Protein AF-A0A7S2FDR0-F1 (afdb_monomer)

Structure (mmCIF, N/CA/C/O backbone):
data_AF-A0A7S2FDR0-F1
#
_entry.id   AF-A0A7S2FDR0-F1
#
loop_
_atom_site.group_PDB
_atom_site.id
_atom_site.type_symbol
_atom_site.label_atom_id
_atom_site.label_alt_id
_atom_site.label_comp_id
_atom_site.label_asym_id
_atom_site.label_entity_id
_atom_site.label_seq_id
_atom_site.pdbx_PDB_ins_code
_atom_site.Cartn_x
_atom_site.Cartn_y
_atom_site.Cartn_z
_atom_site.occupancy
_atom_site.B_iso_or_equiv
_atom_site.auth_seq_id
_atom_site.auth_comp_id
_atom_site.auth_asym_id
_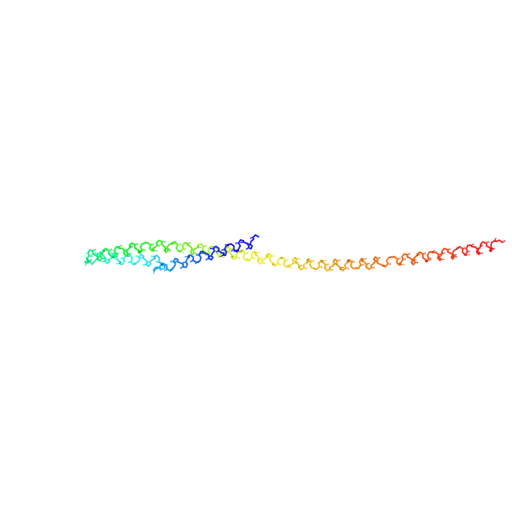atom_site.auth_atom_id
_atom_site.pdbx_PDB_model_num
ATOM 1 N N . ALA A 1 1 ? -2.128 6.473 -4.282 1.00 76.38 1 ALA A N 1
ATOM 2 C CA . ALA A 1 1 ? -3.509 6.487 -3.758 1.00 76.38 1 ALA A CA 1
ATOM 3 C C . ALA A 1 1 ? -3.779 5.284 -2.851 1.00 76.38 1 ALA A C 1
ATOM 5 O O . ALA A 1 1 ? -3.840 5.485 -1.649 1.00 76.38 1 ALA A O 1
ATOM 6 N N . ILE A 1 2 ? -3.812 4.050 -3.373 1.00 78.69 2 ILE A N 1
ATOM 7 C CA . ILE A 1 2 ? -4.199 2.843 -2.606 1.00 78.69 2 ILE A CA 1
ATOM 8 C C . ILE A 1 2 ? -3.283 2.571 -1.399 1.00 78.69 2 ILE A C 1
ATOM 10 O O . ILE A 1 2 ? -3.766 2.294 -0.310 1.00 78.69 2 ILE A O 1
ATOM 14 N N . ARG A 1 3 ? -1.960 2.744 -1.536 1.00 82.81 3 ARG A N 1
ATOM 15 C CA . ARG A 1 3 ? -1.028 2.623 -0.394 1.00 82.81 3 ARG A CA 1
ATOM 16 C C . ARG A 1 3 ? -1.285 3.649 0.712 1.00 82.81 3 ARG A C 1
ATOM 18 O O . ARG A 1 3 ? -1.242 3.292 1.878 1.00 82.81 3 ARG A O 1
ATOM 25 N N . ALA A 1 4 ? -1.583 4.894 0.340 1.00 85.31 4 ALA A N 1
ATOM 26 C CA . ALA A 1 4 ? -1.905 5.950 1.300 1.00 85.31 4 ALA A CA 1
ATOM 27 C C . ALA A 1 4 ? -3.253 5.687 1.998 1.00 85.31 4 ALA A C 1
ATOM 29 O O . ALA A 1 4 ? -3.401 5.944 3.190 1.00 85.31 4 ALA A O 1
ATOM 30 N N . GLN A 1 5 ? -4.220 5.123 1.268 1.00 79.38 5 GLN A N 1
ATOM 31 C CA . GLN A 1 5 ? -5.495 4.671 1.827 1.00 79.38 5 GLN A CA 1
ATOM 32 C C . GLN A 1 5 ? -5.298 3.490 2.785 1.00 79.38 5 GLN A C 1
ATOM 34 O O . GLN A 1 5 ? -5.835 3.527 3.885 1.00 79.38 5 GLN A O 1
ATOM 39 N N . LEU A 1 6 ? -4.465 2.502 2.434 1.00 81.75 6 LEU A N 1
ATOM 40 C CA . LEU A 1 6 ? -4.126 1.386 3.321 1.00 81.75 6 LEU A CA 1
ATOM 41 C C . LEU A 1 6 ? -3.487 1.885 4.623 1.00 81.75 6 LEU A C 1
ATOM 43 O O . LEU A 1 6 ? -3.913 1.477 5.695 1.00 81.75 6 LEU A O 1
ATOM 47 N N . THR A 1 7 ? -2.520 2.803 4.548 1.00 86.38 7 THR A N 1
ATOM 48 C CA . THR A 1 7 ? -1.900 3.375 5.753 1.00 86.38 7 THR A CA 1
ATOM 49 C C . THR A 1 7 ? -2.892 4.176 6.594 1.00 86.38 7 THR A C 1
ATOM 51 O O . THR A 1 7 ? -2.849 4.108 7.816 1.00 86.38 7 THR A O 1
ATOM 54 N N . ALA A 1 8 ? -3.819 4.906 5.965 1.00 85.75 8 ALA A N 1
ATOM 55 C CA . ALA A 1 8 ? -4.853 5.642 6.690 1.00 85.75 8 ALA A CA 1
ATOM 56 C C . ALA A 1 8 ? -5.823 4.697 7.421 1.00 85.75 8 ALA A C 1
ATOM 58 O O . ALA A 1 8 ? -6.129 4.929 8.588 1.00 85.75 8 ALA A O 1
ATOM 59 N N . VAL A 1 9 ? -6.249 3.610 6.766 1.00 84.62 9 VAL A N 1
ATOM 60 C CA . VAL A 1 9 ? -7.086 2.556 7.367 1.00 84.62 9 VAL A CA 1
ATOM 61 C C . VAL A 1 9 ? -6.348 1.855 8.511 1.00 84.62 9 VAL A C 1
ATOM 63 O O . VAL A 1 9 ? -6.935 1.582 9.555 1.00 84.62 9 VAL A O 1
ATOM 66 N N . GLU A 1 10 ? -5.048 1.598 8.361 1.00 83.88 10 GLU A N 1
ATOM 67 C CA . GLU A 1 10 ? -4.238 0.978 9.415 1.00 83.88 10 GLU A CA 1
ATOM 68 C C . GLU A 1 10 ? -4.086 1.875 10.642 1.00 83.88 10 GLU A C 1
ATOM 70 O O . GLU A 1 10 ? -4.311 1.401 11.754 1.00 83.88 10 GLU A O 1
ATOM 75 N N . ASN A 1 11 ? -3.815 3.165 10.442 1.00 86.88 11 ASN A N 1
ATOM 76 C CA . ASN A 1 11 ? -3.723 4.137 11.530 1.00 86.88 11 ASN A CA 1
ATOM 77 C C . ASN A 1 11 ? -5.074 4.330 12.240 1.00 86.88 11 ASN A C 1
ATOM 79 O O . ASN A 1 11 ? -5.128 4.374 13.467 1.00 86.88 11 ASN A O 1
ATOM 83 N N . ALA A 1 12 ? -6.179 4.406 11.487 1.00 84.75 12 ALA A N 1
ATOM 84 C CA . ALA A 1 12 ? -7.523 4.518 12.058 1.00 84.75 12 ALA A CA 1
ATOM 85 C C . ALA A 1 12 ? -7.887 3.286 12.903 1.00 84.75 12 ALA A C 1
ATOM 87 O O . ALA A 1 12 ? -8.440 3.410 13.996 1.00 84.75 12 ALA A O 1
ATOM 88 N N . ARG A 1 13 ? -7.515 2.090 12.436 1.00 83.12 13 ARG A N 1
ATOM 89 C CA . ARG A 1 13 ? -7.714 0.838 13.171 1.00 83.12 13 ARG A CA 1
ATOM 90 C C . ARG A 1 13 ? -6.843 0.750 14.417 1.00 83.12 13 ARG A C 1
ATOM 92 O O . ARG A 1 13 ? -7.289 0.212 15.427 1.00 83.12 13 ARG A O 1
ATOM 99 N N . GLU A 1 14 ? -5.607 1.230 14.360 1.00 86.50 14 GLU A N 1
ATOM 100 C CA . GLU A 1 14 ? -4.728 1.266 15.527 1.00 86.50 14 GLU A CA 1
ATOM 101 C C . GLU A 1 14 ? -5.301 2.184 16.613 1.00 86.50 14 GLU A C 1
ATOM 103 O O . GLU A 1 14 ? -5.435 1.747 17.756 1.00 86.50 14 GLU A O 1
ATOM 108 N N . ALA A 1 15 ? -5.804 3.363 16.233 1.00 86.06 15 ALA A N 1
ATOM 109 C CA . ALA A 1 15 ? -6.529 4.253 17.139 1.00 86.06 15 ALA A CA 1
ATOM 110 C C . ALA A 1 15 ? -7.786 3.584 17.732 1.00 86.06 15 ALA A C 1
ATOM 112 O O . ALA A 1 15 ? -7.962 3.561 18.950 1.00 86.06 15 ALA A O 1
ATOM 113 N N . LEU A 1 16 ? -8.624 2.947 16.903 1.00 84.19 16 LEU A N 1
ATOM 114 C CA . LEU A 1 16 ? -9.800 2.199 17.376 1.00 84.19 16 LEU A CA 1
ATOM 115 C C . LEU A 1 16 ? -9.424 1.056 18.329 1.00 84.19 16 LEU A C 1
ATOM 117 O O . LEU A 1 16 ? -10.148 0.781 19.287 1.00 84.19 16 LEU A O 1
ATOM 121 N N . ARG A 1 17 ? -8.283 0.399 18.104 1.00 84.94 17 ARG A N 1
ATOM 122 C CA . ARG A 1 17 ? -7.784 -0.686 18.953 1.00 84.94 17 ARG A CA 1
ATOM 123 C C . ARG A 1 17 ? -7.306 -0.177 20.307 1.00 84.94 17 ARG A C 1
ATOM 125 O O . ARG A 1 17 ? -7.560 -0.829 21.322 1.00 84.94 17 ARG A O 1
ATOM 132 N N . GLU A 1 18 ? -6.620 0.959 20.337 1.00 86.94 18 GLU A N 1
ATOM 133 C CA . GLU A 1 18 ? -6.223 1.622 21.580 1.00 86.94 18 GLU A CA 1
ATOM 134 C C . GLU A 1 18 ? -7.443 2.083 22.376 1.00 86.94 18 GLU A C 1
ATOM 136 O O . GLU A 1 18 ? -7.539 1.806 23.576 1.00 86.94 18 GLU A O 1
ATOM 141 N N . GLU A 1 19 ? -8.428 2.679 21.701 1.00 83.50 19 GLU A N 1
ATOM 142 C CA . GLU A 1 19 ? -9.697 3.044 22.319 1.00 83.50 19 GLU A CA 1
ATOM 143 C C . GLU A 1 19 ? -10.392 1.805 22.893 1.00 83.50 19 GLU A C 1
ATOM 145 O O . GLU A 1 19 ? -10.696 1.771 24.085 1.00 83.50 19 GLU A O 1
ATOM 150 N N . ALA A 1 20 ? -10.559 0.739 22.107 1.00 83.06 20 ALA A N 1
ATOM 151 C CA . ALA A 1 20 ? -11.150 -0.522 22.552 1.00 83.06 20 ALA A CA 1
ATOM 152 C C . ALA A 1 20 ? -10.400 -1.119 23.760 1.00 83.06 20 ALA A C 1
ATOM 154 O O . ALA A 1 20 ? -11.019 -1.604 24.709 1.00 83.06 20 ALA A O 1
ATOM 155 N N . LYS A 1 21 ? -9.066 -1.040 23.785 1.00 84.44 21 LYS A N 1
ATOM 156 C CA . LYS A 1 21 ? -8.255 -1.477 24.931 1.00 84.44 21 LYS A CA 1
ATOM 157 C C . LYS A 1 21 ? -8.544 -0.640 26.181 1.00 84.44 21 LYS A C 1
ATOM 159 O O . LYS A 1 21 ? -8.657 -1.209 27.266 1.00 84.44 21 LYS A O 1
ATOM 164 N N . SER A 1 22 ? -8.713 0.673 26.033 1.00 83.06 22 SER A N 1
ATOM 165 C CA . SER A 1 22 ? -9.080 1.570 27.135 1.00 83.06 22 SER A CA 1
ATOM 166 C C . SER A 1 22 ? -10.497 1.303 27.665 1.00 83.06 22 SER A C 1
ATOM 168 O O . SER A 1 22 ? -10.710 1.317 28.876 1.00 83.06 22 SER A O 1
ATOM 170 N N . PHE A 1 23 ? -11.453 0.974 26.786 1.00 77.06 23 PHE A N 1
ATOM 171 C CA . PHE A 1 23 ? -12.800 0.547 27.177 1.00 77.06 23 PHE A CA 1
ATOM 172 C C . PHE A 1 23 ? -12.753 -0.775 27.936 1.00 77.06 23 PHE A C 1
ATOM 174 O O . PHE A 1 23 ? -13.314 -0.878 29.022 1.00 77.06 23 PHE A O 1
ATOM 181 N N . LYS A 1 24 ? -11.995 -1.756 27.435 1.00 79.06 24 LYS A N 1
ATOM 182 C CA . LYS A 1 24 ? -11.822 -3.050 28.104 1.00 79.06 24 LYS A CA 1
ATOM 183 C C . LYS A 1 24 ? -11.261 -2.911 29.523 1.00 79.06 24 LYS A C 1
ATOM 185 O O . LYS A 1 24 ? -11.649 -3.675 30.394 1.00 79.06 24 LYS A O 1
ATOM 190 N N . GLN A 1 25 ? -10.372 -1.947 29.771 1.00 81.69 25 GLN A N 1
ATOM 191 C CA . GLN A 1 25 ? -9.832 -1.687 31.114 1.00 81.69 25 GLN A CA 1
ATOM 192 C C . GLN A 1 25 ? -10.867 -1.100 32.084 1.00 81.69 25 GLN A C 1
ATOM 194 O O . GLN A 1 25 ? -10.740 -1.290 33.289 1.00 81.69 25 GLN A O 1
ATOM 199 N N . LYS A 1 26 ? -11.875 -0.385 31.571 1.00 76.12 26 LYS A N 1
ATOM 200 C CA . LYS A 1 26 ? -12.954 0.222 32.366 1.00 76.12 26 LYS A CA 1
ATOM 201 C C . LYS A 1 26 ? -14.131 -0.728 32.603 1.00 76.12 26 LYS A C 1
ATOM 203 O O . LYS A 1 26 ? -14.973 -0.449 33.450 1.00 76.12 26 LYS A O 1
ATOM 208 N N . LEU A 1 27 ? -14.204 -1.828 31.857 1.00 75.19 27 LEU A N 1
ATOM 209 C CA . LEU A 1 27 ? -15.289 -2.799 31.927 1.00 75.19 27 LEU A CA 1
ATOM 210 C C . LEU A 1 27 ? -15.003 -3.877 32.977 1.00 75.19 27 LEU A C 1
ATOM 212 O O . LEU A 1 27 ? -14.036 -4.626 32.868 1.00 75.19 27 LEU A O 1
ATOM 216 N N . SER A 1 28 ? -15.881 -3.990 33.974 1.00 72.50 28 SER A N 1
ATOM 217 C CA . SER A 1 28 ? -15.839 -5.064 34.980 1.00 72.50 28 SER A CA 1
ATOM 218 C C . SER A 1 28 ? -16.308 -6.409 34.416 1.00 72.50 28 SER A C 1
ATOM 220 O O . SER A 1 28 ? -15.864 -7.463 34.863 1.00 72.50 28 SER A O 1
ATOM 222 N N . PHE A 1 29 ? -17.179 -6.369 33.405 1.00 73.88 29 PHE A N 1
ATOM 223 C CA . PHE A 1 29 ? -17.741 -7.534 32.730 1.00 73.88 29 PHE A CA 1
ATOM 224 C C . PHE A 1 29 ? -17.552 -7.404 31.223 1.00 73.88 29 PHE A C 1
ATOM 226 O O . PHE A 1 29 ? -17.652 -6.316 30.662 1.00 73.88 29 PHE A O 1
ATOM 233 N N . VAL A 1 30 ? -17.289 -8.527 30.560 1.00 69.00 30 VAL A N 1
ATOM 234 C CA . VAL A 1 30 ? -17.015 -8.562 29.113 1.00 69.00 30 VAL A CA 1
ATOM 235 C C . VAL A 1 30 ? -18.289 -8.843 28.310 1.00 69.00 30 VAL A C 1
ATOM 237 O O . VAL A 1 30 ? -18.344 -8.570 27.115 1.00 69.00 30 VAL A O 1
ATOM 240 N N . ASN A 1 31 ? -19.328 -9.384 28.952 1.00 77.94 31 ASN A N 1
ATOM 241 C CA . ASN A 1 31 ? -20.539 -9.833 28.280 1.00 77.94 31 ASN A CA 1
ATOM 242 C C . ASN A 1 31 ? -21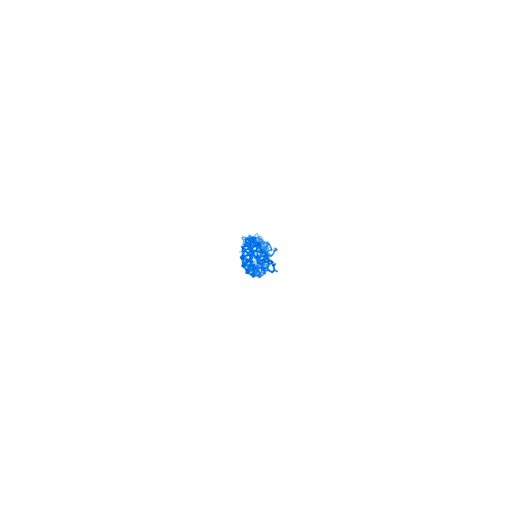.796 -9.241 28.925 1.00 77.94 31 ASN A C 1
ATOM 244 O O . ASN A 1 31 ? -21.978 -9.318 30.139 1.00 77.94 31 ASN A O 1
ATOM 248 N N . VAL A 1 32 ? -22.703 -8.730 28.089 1.00 82.56 32 VAL A N 1
ATOM 249 C CA . VAL A 1 32 ? -24.000 -8.176 28.509 1.00 82.56 32 VAL A CA 1
ATOM 250 C C . VAL A 1 32 ? -24.811 -9.204 29.303 1.00 82.56 32 VAL A C 1
ATOM 252 O O . VAL A 1 32 ? -25.377 -8.871 30.337 1.00 82.56 32 VAL A O 1
ATOM 255 N N . LYS A 1 33 ? -24.774 -10.482 28.898 1.00 84.06 33 LYS A N 1
ATOM 256 C CA . LYS A 1 33 ? -25.499 -11.561 29.593 1.00 84.06 33 LYS A CA 1
ATOM 257 C C . LYS A 1 33 ? -25.049 -11.763 31.043 1.00 84.06 33 LYS A C 1
ATOM 259 O O . LYS A 1 33 ? -25.853 -12.157 31.879 1.00 84.06 33 LYS A O 1
ATOM 264 N N . GLN A 1 34 ? -23.768 -11.526 31.332 1.00 83.81 34 GLN A N 1
ATOM 265 C CA . GLN A 1 34 ? -23.237 -11.646 32.693 1.00 83.81 34 GLN A CA 1
ATOM 266 C C . GLN A 1 34 ? -23.734 -10.494 33.566 1.00 83.81 34 GLN A C 1
ATOM 268 O O . GLN A 1 34 ? -24.147 -10.730 34.694 1.00 83.81 34 GLN A O 1
ATOM 273 N N . ILE A 1 35 ? -23.780 -9.279 33.013 1.00 85.00 35 ILE A N 1
ATOM 274 C CA . ILE A 1 35 ? -24.315 -8.101 33.703 1.00 85.00 35 ILE A CA 1
ATOM 275 C C . ILE A 1 35 ? -25.801 -8.293 34.025 1.00 85.00 35 ILE A C 1
ATOM 277 O O . ILE A 1 35 ? -26.215 -8.055 35.155 1.00 85.00 35 ILE A O 1
ATOM 281 N N . ASP A 1 36 ? -26.592 -8.774 33.062 1.00 85.12 36 ASP A N 1
ATOM 282 C CA . ASP A 1 36 ? -28.030 -8.992 33.259 1.00 85.12 36 ASP A CA 1
ATOM 283 C C . ASP A 1 36 ? -28.306 -10.068 34.329 1.00 85.12 36 ASP A C 1
ATOM 285 O O . ASP A 1 36 ? -29.216 -9.915 35.144 1.00 85.12 36 ASP A O 1
ATOM 289 N N . SER A 1 37 ? -27.490 -11.130 34.381 1.00 88.06 37 SER A N 1
ATOM 290 C CA . SER A 1 37 ? -27.577 -12.161 35.425 1.00 88.06 37 SER A CA 1
ATOM 291 C C . SER A 1 37 ? -27.229 -11.618 36.814 1.00 88.06 37 SER A C 1
ATOM 293 O O . SER A 1 37 ? -27.879 -11.981 37.794 1.00 88.06 37 SER A O 1
ATOM 295 N N . GLU A 1 38 ? -26.213 -10.759 36.908 1.00 85.94 38 GLU A N 1
ATOM 296 C CA . GLU A 1 38 ? -25.794 -10.145 38.170 1.00 85.94 38 GLU A CA 1
ATOM 297 C C . GLU A 1 38 ? -26.864 -9.168 38.681 1.00 85.94 38 GLU A C 1
ATOM 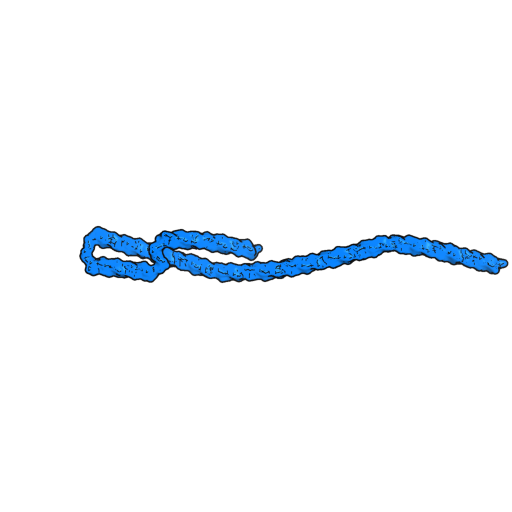299 O O . GLU A 1 38 ? -27.227 -9.196 39.855 1.00 85.94 38 GLU A O 1
ATOM 304 N N . ILE A 1 39 ? -27.445 -8.360 37.783 1.00 88.69 39 ILE A N 1
ATOM 305 C CA . ILE A 1 39 ? -28.565 -7.466 38.104 1.00 88.69 39 ILE A CA 1
ATOM 306 C C . ILE A 1 39 ? -29.754 -8.274 38.629 1.00 88.69 39 ILE A C 1
ATOM 308 O O . ILE A 1 39 ? -30.281 -7.937 39.685 1.00 88.69 39 ILE A O 1
ATOM 312 N N . ALA A 1 40 ? -30.141 -9.360 37.951 1.00 90.44 40 ALA A N 1
ATOM 313 C CA . ALA A 1 40 ? -31.251 -10.209 38.385 1.00 90.44 40 ALA A CA 1
ATOM 314 C C . ALA A 1 40 ? -30.996 -10.854 39.760 1.00 90.44 40 ALA A C 1
ATOM 316 O O . ALA A 1 40 ? -31.909 -10.957 40.579 1.00 90.44 40 ALA A O 1
ATOM 317 N N . SER A 1 41 ? -29.749 -11.248 40.038 1.00 89.50 41 SER A N 1
ATOM 318 C CA . SER A 1 41 ? -29.336 -11.773 41.344 1.00 89.50 41 SER A CA 1
ATOM 319 C C . SER A 1 41 ? -29.491 -10.723 42.451 1.00 89.50 41 SER A C 1
ATOM 321 O O . SER A 1 41 ? -30.094 -10.999 43.490 1.00 89.50 41 SER A O 1
ATOM 323 N N . ILE A 1 42 ? -29.022 -9.492 42.212 1.00 88.62 42 ILE A N 1
ATOM 324 C CA . ILE A 1 42 ? -29.131 -8.390 43.179 1.00 88.62 42 ILE A CA 1
ATOM 325 C C . ILE A 1 42 ? -30.597 -7.973 43.373 1.00 88.62 42 ILE A C 1
ATOM 327 O O . ILE A 1 42 ? -31.026 -7.776 44.509 1.00 88.62 42 ILE A O 1
ATOM 331 N N . GLU A 1 43 ? -31.389 -7.886 42.301 1.00 88.75 43 GLU A N 1
ATOM 332 C CA . GLU A 1 43 ? -32.827 -7.581 42.365 1.00 88.75 43 GLU A CA 1
ATOM 333 C C . GLU A 1 43 ? -33.589 -8.652 43.168 1.00 88.75 43 GLU A C 1
ATOM 335 O O . GLU A 1 43 ? -34.390 -8.318 44.042 1.00 88.75 43 GLU A O 1
ATOM 340 N N . SER A 1 44 ? -33.280 -9.936 42.953 1.00 88.94 44 SER A N 1
ATOM 341 C CA . SER A 1 44 ? -33.831 -11.046 43.740 1.00 88.94 44 SER A CA 1
ATOM 342 C C . SER A 1 44 ? -33.401 -10.985 45.208 1.00 88.94 44 SER A C 1
ATOM 344 O O . SER A 1 44 ? -34.186 -11.314 46.097 1.00 88.94 44 SER A O 1
ATOM 346 N N . HIS A 1 45 ? -32.159 -10.583 45.484 1.00 87.12 45 HIS A N 1
ATOM 347 C CA . HIS A 1 45 ? -31.664 -10.447 46.850 1.00 87.12 45 HIS A CA 1
ATOM 348 C C . HIS A 1 45 ? -32.395 -9.324 47.593 1.00 87.12 45 HIS A C 1
ATOM 350 O O . HIS A 1 45 ? -32.856 -9.547 48.711 1.00 87.12 45 HIS A O 1
ATOM 356 N N . ILE A 1 46 ? -32.596 -8.167 46.955 1.00 87.19 46 ILE A N 1
ATOM 357 C CA . ILE A 1 46 ? -33.386 -7.057 47.513 1.00 87.19 46 ILE A CA 1
ATOM 358 C C . ILE A 1 46 ? -34.835 -7.494 47.777 1.00 87.19 46 ILE A C 1
ATOM 360 O O . ILE A 1 46 ? -35.380 -7.202 48.835 1.00 87.19 46 ILE A O 1
ATOM 364 N N . ALA A 1 47 ? -35.457 -8.229 46.849 1.00 85.19 47 ALA A N 1
ATOM 365 C CA . ALA A 1 47 ? -36.863 -8.625 46.963 1.00 85.19 47 ALA A CA 1
ATOM 366 C C . ALA A 1 47 ? -37.150 -9.643 48.085 1.00 85.19 47 ALA A C 1
ATOM 368 O O . ALA A 1 47 ? -38.280 -9.715 48.573 1.00 85.19 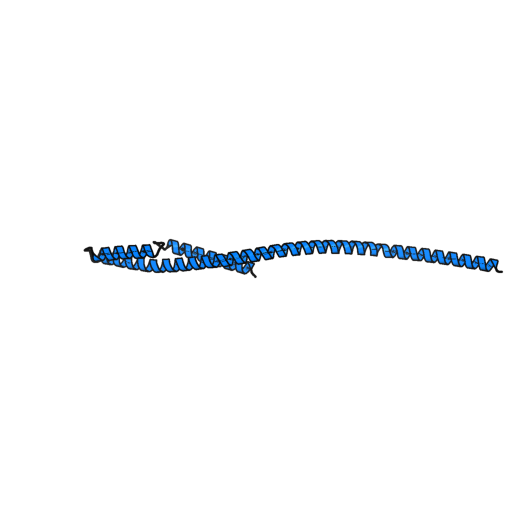47 ALA A O 1
ATOM 369 N N . HIS A 1 48 ? -36.159 -10.449 48.479 1.00 85.50 48 HIS A N 1
ATOM 370 C CA . HIS A 1 48 ? -36.351 -11.579 49.397 1.00 85.50 48 HIS A CA 1
ATOM 371 C C . HIS A 1 48 ? -35.598 -11.463 50.727 1.00 85.50 48 HIS A C 1
ATOM 373 O O . HIS A 1 48 ? -35.748 -12.343 51.575 1.00 85.50 48 HIS A O 1
ATOM 379 N N . SER A 1 49 ? -34.811 -10.406 50.940 1.00 80.69 49 SER A N 1
ATOM 380 C CA . SER A 1 49 ? -34.076 -10.199 52.191 1.00 80.69 49 SER A CA 1
ATOM 381 C C . SER A 1 49 ? -34.504 -8.919 52.905 1.00 80.69 49 SER A C 1
ATOM 383 O O . SER A 1 49 ? -34.747 -7.881 52.299 1.00 80.69 49 SER A O 1
ATOM 385 N N . THR A 1 50 ? -34.606 -8.989 54.232 1.00 78.12 50 THR A N 1
ATOM 386 C CA . THR A 1 50 ? -34.793 -7.809 55.081 1.00 78.12 50 THR A CA 1
ATOM 387 C C . THR A 1 50 ? -33.452 -7.109 55.259 1.00 78.12 50 THR A C 1
ATOM 389 O O . THR A 1 50 ? -32.644 -7.520 56.092 1.00 78.12 50 THR A O 1
ATOM 392 N N . LEU A 1 51 ? -33.220 -6.071 54.460 1.00 80.31 51 LEU A N 1
ATOM 393 C CA . LEU A 1 51 ? -32.016 -5.242 54.486 1.00 80.31 51 LEU A CA 1
ATOM 394 C C . LEU A 1 51 ? -32.270 -3.941 55.246 1.00 80.31 51 LEU A C 1
ATOM 396 O O . LEU A 1 51 ? -33.396 -3.444 55.312 1.00 80.31 51 LEU A O 1
ATOM 400 N N . SER A 1 52 ? -31.214 -3.345 55.796 1.00 84.94 52 SER A N 1
ATOM 401 C CA . SER A 1 52 ? -31.314 -1.961 56.252 1.00 84.94 52 SER A CA 1
ATOM 402 C C . SER A 1 52 ? -31.444 -1.015 55.050 1.00 84.94 52 SER A C 1
ATOM 404 O O . SER A 1 52 ? -30.866 -1.245 53.987 1.00 84.94 52 SER A O 1
ATOM 406 N N . LEU A 1 53 ? -32.121 0.122 55.239 1.00 81.44 53 LEU A N 1
ATOM 407 C CA . LEU A 1 53 ? -32.243 1.198 54.236 1.00 81.44 53 LEU A CA 1
ATOM 408 C C . LEU A 1 53 ? -30.894 1.644 53.635 1.00 81.44 53 LEU A C 1
ATOM 410 O O . LEU A 1 53 ? -30.840 2.170 52.523 1.00 81.44 53 LEU A O 1
ATOM 414 N N . VAL A 1 54 ? -29.797 1.481 54.381 1.00 87.50 54 VAL A N 1
ATOM 415 C CA . VAL A 1 54 ? -28.443 1.822 53.928 1.00 87.50 54 VAL A CA 1
ATOM 416 C C . VAL A 1 54 ? -27.904 0.769 52.958 1.00 87.50 54 VAL A C 1
ATOM 418 O O . VAL A 1 54 ? -27.295 1.126 51.951 1.00 87.50 54 VAL A O 1
ATOM 421 N N . GLU A 1 55 ? -28.122 -0.512 53.241 1.00 85.62 55 GLU A N 1
ATOM 422 C CA . GLU A 1 55 ? -27.693 -1.626 52.387 1.00 85.62 55 GLU A CA 1
ATOM 423 C C . GLU A 1 55 ? -28.513 -1.684 51.102 1.00 85.62 55 GLU A C 1
ATOM 425 O O . GLU A 1 55 ? -27.946 -1.805 50.019 1.00 85.62 55 GLU A O 1
ATOM 430 N N . GLU A 1 56 ? -29.823 -1.476 51.203 1.00 84.19 56 GLU A N 1
ATOM 431 C CA . GLU A 1 56 ? -30.721 -1.431 50.051 1.00 84.19 56 GLU A CA 1
ATOM 432 C C . GLU A 1 56 ? -30.313 -0.312 49.073 1.00 84.19 56 GLU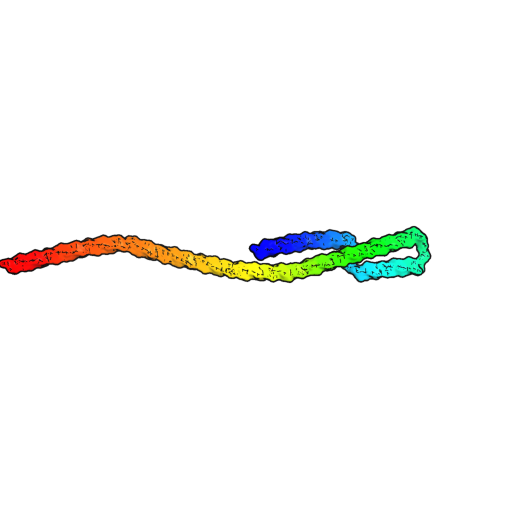 A C 1
ATOM 434 O O . GLU A 1 56 ? -30.181 -0.536 47.869 1.00 84.19 56 GLU A O 1
ATOM 439 N N . LYS A 1 57 ? -29.966 0.879 49.587 1.00 88.06 57 LYS A N 1
ATOM 440 C CA . LYS A 1 57 ? -29.413 1.971 48.764 1.00 88.06 57 LYS A CA 1
ATOM 441 C C . LYS A 1 57 ? -28.084 1.614 48.096 1.00 88.06 57 LYS A C 1
ATOM 443 O O . LYS A 1 57 ? -27.858 2.031 46.961 1.00 88.06 57 LYS A O 1
ATOM 448 N N . LYS A 1 58 ? -27.198 0.874 48.773 1.00 90.06 58 LYS A N 1
ATOM 449 C CA . LYS A 1 58 ? -25.921 0.432 48.186 1.00 90.06 58 LYS A CA 1
ATOM 450 C C . LYS A 1 58 ? -26.149 -0.539 47.028 1.00 90.06 58 LYS A C 1
ATOM 452 O O . LYS A 1 58 ? -25.557 -0.343 45.970 1.00 90.06 58 LYS A O 1
ATOM 457 N N . LEU A 1 59 ? -27.037 -1.518 47.197 1.00 87.88 59 LEU A N 1
ATOM 458 C CA . LEU A 1 59 ? -27.371 -2.484 46.147 1.00 87.88 59 LEU A CA 1
ATOM 459 C C . LEU A 1 59 ? -28.061 -1.816 44.949 1.00 87.88 59 LEU A C 1
ATOM 461 O O . LEU A 1 59 ? -27.729 -2.100 43.801 1.00 87.88 59 LEU A O 1
ATOM 465 N N . VAL A 1 60 ? -28.954 -0.851 45.191 1.00 88.06 60 VAL A N 1
ATOM 466 C CA . VAL A 1 60 ? -29.570 -0.053 44.116 1.00 88.06 60 VAL A CA 1
ATOM 467 C C . VAL A 1 60 ? -28.526 0.773 43.354 1.00 88.06 60 VAL A C 1
ATOM 469 O O . VAL A 1 60 ? -28.614 0.899 42.131 1.00 88.06 60 VAL A O 1
ATOM 472 N N . ASN A 1 61 ? -27.522 1.325 44.041 1.00 89.62 61 ASN A N 1
ATOM 473 C CA . ASN A 1 61 ? -26.415 2.017 43.377 1.00 89.62 61 ASN A CA 1
ATOM 474 C C . ASN A 1 61 ? -25.557 1.052 42.545 1.00 89.62 61 ASN A C 1
ATOM 476 O O . ASN A 1 61 ? -25.240 1.381 41.405 1.00 89.62 61 ASN A O 1
ATOM 480 N N . GLN A 1 62 ? -25.278 -0.156 43.046 1.00 87.75 62 GLN A N 1
ATOM 481 C CA . GLN A 1 62 ? -24.609 -1.204 42.266 1.00 87.75 62 GLN A CA 1
ATOM 482 C C . GLN A 1 62 ? -25.399 -1.586 41.008 1.00 87.75 62 GLN A C 1
ATOM 484 O O . GLN A 1 62 ? -24.811 -1.680 39.936 1.00 87.75 62 GLN A O 1
ATOM 489 N N . ILE A 1 63 ? -26.728 -1.732 41.085 1.00 88.19 63 ILE A N 1
ATOM 490 C CA . ILE A 1 63 ? -27.562 -1.991 39.897 1.00 88.19 63 ILE A CA 1
ATOM 491 C C . ILE A 1 63 ? -27.428 -0.854 38.874 1.00 88.19 63 ILE A C 1
ATOM 493 O O . ILE A 1 63 ? -27.343 -1.113 37.673 1.00 88.19 63 ILE A O 1
ATOM 497 N N . LYS A 1 64 ? -27.386 0.410 39.317 1.00 88.38 64 LYS A N 1
ATOM 498 C CA . LYS A 1 64 ? -27.180 1.554 38.410 1.00 88.38 64 LYS A CA 1
ATOM 499 C C . LYS A 1 64 ? -25.804 1.517 37.745 1.00 88.38 64 LYS A C 1
ATOM 501 O O . LYS A 1 64 ? -25.716 1.737 36.541 1.00 88.38 64 LYS A O 1
ATOM 506 N N . GLU A 1 65 ? -24.751 1.215 38.498 1.00 87.75 65 GLU A N 1
ATOM 507 C CA . GLU A 1 65 ? -23.393 1.065 37.963 1.00 87.75 65 GLU A CA 1
ATOM 508 C C . GLU A 1 65 ? -23.309 -0.086 36.948 1.00 87.75 65 GLU A C 1
ATOM 510 O O . GLU A 1 65 ? -22.763 0.092 35.859 1.00 87.75 65 GLU A O 1
ATOM 515 N N . LEU A 1 66 ? -23.929 -1.231 37.252 1.00 86.44 66 LEU A N 1
ATOM 516 C CA . LEU A 1 66 ? -24.028 -2.381 36.351 1.00 86.44 66 LEU A CA 1
ATOM 517 C C . LEU A 1 66 ? -24.796 -2.036 35.069 1.00 86.44 66 LEU A C 1
ATOM 519 O O . LEU A 1 66 ? -24.320 -2.341 33.975 1.00 86.44 66 LEU A O 1
ATOM 523 N N . ARG A 1 67 ? -25.929 -1.330 35.160 1.00 86.75 67 ARG A N 1
ATOM 524 C CA . ARG A 1 67 ? -26.665 -0.854 33.975 1.00 86.75 67 ARG A CA 1
ATOM 525 C C . ARG A 1 67 ? -25.838 0.112 33.124 1.00 86.75 67 ARG A C 1
ATOM 527 O O . ARG A 1 67 ? -25.829 -0.037 31.910 1.00 86.75 67 ARG A O 1
ATOM 534 N N . ASN A 1 68 ? -25.080 1.022 33.732 1.00 86.50 68 ASN A N 1
ATOM 535 C CA . ASN A 1 68 ? -24.163 1.886 32.982 1.00 86.50 68 ASN A CA 1
ATOM 536 C C . ASN A 1 68 ? -23.058 1.062 32.296 1.00 86.50 68 ASN A C 1
ATOM 538 O O . ASN A 1 68 ? -22.749 1.283 31.128 1.00 86.50 68 ASN A O 1
ATOM 542 N N . SER A 1 69 ? -22.495 0.064 32.990 1.00 85.12 69 SER A N 1
ATOM 543 C CA . SER A 1 69 ? -21.491 -0.848 32.420 1.00 85.12 69 SER A CA 1
ATOM 544 C C . SER A 1 69 ? -22.011 -1.626 31.208 1.00 85.12 69 SER A C 1
ATOM 546 O O . SER A 1 69 ? -21.258 -1.858 30.266 1.00 85.12 69 SER A O 1
ATOM 548 N N . ARG A 1 70 ? -23.306 -1.967 31.178 1.00 86.12 70 ARG A N 1
ATOM 549 C CA . ARG A 1 70 ? -23.944 -2.670 30.057 1.00 86.12 70 ARG A CA 1
ATOM 550 C C . ARG A 1 70 ? -23.879 -1.860 28.769 1.00 86.12 70 ARG A C 1
ATOM 552 O O . ARG A 1 70 ? -23.558 -2.418 27.719 1.00 86.12 70 ARG A O 1
ATOM 559 N N . ASP A 1 71 ? -24.166 -0.568 28.852 1.00 85.00 71 ASP A N 1
ATOM 560 C CA . ASP A 1 71 ? -24.129 0.314 27.687 1.00 85.00 71 ASP A CA 1
ATOM 561 C C . ASP A 1 71 ? -22.688 0.456 27.168 1.00 85.00 71 ASP A C 1
ATOM 563 O O . ASP A 1 71 ? -22.454 0.331 25.966 1.00 85.00 71 ASP A O 1
ATOM 567 N N . TYR A 1 72 ? -21.700 0.534 28.069 1.00 83.19 72 TYR A N 1
ATOM 568 C CA . TYR A 1 72 ? -20.281 0.501 27.694 1.00 83.19 72 TYR A CA 1
ATOM 569 C C . TYR A 1 72 ? -19.855 -0.816 27.019 1.00 83.19 72 TYR A C 1
ATOM 571 O O . TYR A 1 72 ? -19.073 -0.787 26.067 1.00 83.19 72 TYR A O 1
ATOM 579 N N . VAL A 1 73 ? -20.354 -1.976 27.469 1.00 86.50 73 VAL A N 1
ATOM 580 C CA . VAL A 1 73 ? -20.073 -3.271 26.810 1.00 86.50 73 VAL A CA 1
ATOM 581 C C . VAL A 1 73 ? -20.676 -3.304 25.408 1.00 86.50 73 VAL A C 1
ATOM 583 O O . VAL A 1 73 ? -20.063 -3.836 24.482 1.00 86.50 73 VAL A O 1
ATOM 586 N N . LYS A 1 74 ? -21.869 -2.732 25.228 1.00 86.00 74 LYS A N 1
ATOM 587 C CA . LYS A 1 74 ? -22.519 -2.663 23.919 1.00 86.00 74 LYS A CA 1
ATOM 588 C C . LYS A 1 74 ? -21.711 -1.807 22.941 1.00 86.00 74 LYS A C 1
ATOM 590 O O . LYS A 1 74 ? -21.391 -2.288 21.858 1.00 86.00 74 LYS A O 1
ATOM 595 N N . GLU A 1 75 ? -21.305 -0.604 23.349 1.00 84.94 75 GLU A N 1
ATOM 596 C CA . GLU A 1 75 ? -20.438 0.262 22.536 1.00 84.94 75 GLU A CA 1
ATOM 597 C C . GLU A 1 75 ? -19.089 -0.401 22.213 1.00 84.94 75 GLU A C 1
ATOM 599 O O . GLU A 1 75 ? -18.569 -0.261 21.105 1.00 84.94 75 GLU A O 1
ATOM 604 N N . TYR A 1 76 ? -18.517 -1.150 23.161 1.00 85.12 76 TYR A N 1
ATOM 605 C CA . TYR A 1 76 ? -17.284 -1.905 22.942 1.00 85.12 76 TYR A CA 1
ATOM 606 C C . TYR A 1 76 ? -17.445 -2.984 21.861 1.00 85.12 76 TYR A C 1
ATOM 608 O O . TYR A 1 76 ? -16.592 -3.090 20.978 1.00 85.12 76 TYR A O 1
ATOM 616 N N . ASN A 1 77 ? -18.541 -3.746 21.891 1.00 85.12 77 ASN A N 1
ATOM 617 C CA . ASN A 1 77 ? -18.821 -4.764 20.877 1.00 85.12 77 ASN A CA 1
ATOM 618 C C . ASN A 1 77 ? -19.067 -4.141 19.496 1.00 85.12 77 ASN A C 1
ATOM 620 O O . ASN A 1 77 ? -18.482 -4.596 18.521 1.00 85.12 77 ASN A O 1
ATOM 624 N N . GLU A 1 78 ? -19.820 -3.041 19.415 1.00 86.38 78 GLU A N 1
ATOM 625 C CA . GLU A 1 78 ? -20.032 -2.321 18.148 1.00 86.38 78 GLU A CA 1
ATOM 626 C C . GLU A 1 78 ? -18.711 -1.814 17.537 1.00 86.38 78 GLU A C 1
ATOM 628 O O . GLU A 1 78 ? -18.533 -1.821 16.318 1.00 86.38 78 GLU A O 1
ATOM 633 N N . ARG A 1 79 ? -17.750 -1.388 18.369 1.00 83.25 79 ARG A N 1
ATOM 634 C CA . ARG A 1 79 ? -16.404 -0.995 17.910 1.00 83.25 79 ARG A CA 1
ATOM 635 C C . ARG A 1 79 ? -15.575 -2.187 17.430 1.00 83.25 79 ARG A C 1
ATOM 637 O O . ARG A 1 79 ? -14.825 -2.044 16.466 1.00 83.25 79 ARG A O 1
ATOM 644 N N . LEU A 1 80 ? -15.696 -3.344 18.084 1.00 83.94 80 LEU A N 1
ATOM 645 C CA . LEU A 1 80 ? -15.041 -4.578 17.641 1.00 83.94 80 LEU A CA 1
ATOM 646 C C . LEU A 1 80 ? -15.593 -5.064 16.299 1.00 83.94 80 LEU A C 1
ATOM 648 O O . LEU A 1 80 ? -14.811 -5.457 15.436 1.00 83.94 80 LEU A O 1
ATOM 652 N N . ASP A 1 81 ? -16.907 -4.993 16.103 1.00 86.00 81 ASP A N 1
ATOM 653 C CA . ASP A 1 81 ? -17.546 -5.397 14.849 1.00 86.00 81 ASP A CA 1
ATOM 654 C C . ASP A 1 81 ? -17.078 -4.519 13.682 1.00 86.00 81 ASP A C 1
ATOM 656 O O . ASP A 1 81 ? -16.648 -5.044 12.655 1.00 86.00 81 ASP A O 1
ATOM 660 N N . LYS A 1 82 ? -17.009 -3.194 13.881 1.00 83.31 82 LYS A N 1
ATOM 661 C CA . LYS A 1 82 ? -16.420 -2.270 12.894 1.00 83.31 82 LYS A CA 1
ATOM 662 C C . LYS A 1 82 ? -14.960 -2.604 12.569 1.00 83.31 82 LYS A C 1
ATOM 664 O O . LYS A 1 82 ? -14.576 -2.615 11.405 1.00 83.31 82 LYS A O 1
ATOM 669 N N . MET A 1 83 ? -14.146 -2.937 13.579 1.00 82.06 83 MET A N 1
ATOM 670 C CA . MET A 1 83 ? -12.758 -3.372 13.355 1.00 82.06 83 MET A CA 1
ATOM 671 C C . MET A 1 83 ? -12.661 -4.651 12.509 1.00 82.06 83 MET A C 1
ATOM 673 O O . MET A 1 83 ? -11.695 -4.801 11.758 1.00 82.06 83 MET A O 1
ATOM 677 N N . ASN A 1 84 ? -13.613 -5.577 12.651 1.00 83.31 84 ASN A N 1
ATOM 678 C CA . ASN A 1 84 ? -13.642 -6.818 11.876 1.00 83.31 84 ASN A CA 1
ATOM 679 C C . ASN A 1 84 ? -14.047 -6.568 10.415 1.00 83.31 84 ASN A C 1
ATOM 681 O O . ASN A 1 84 ? -13.461 -7.169 9.514 1.00 83.31 84 ASN A O 1
ATOM 685 N N . GLU A 1 85 ? -15.000 -5.668 10.163 1.00 80.12 85 GLU A N 1
ATOM 686 C CA . GLU A 1 85 ? -15.377 -5.255 8.802 1.00 80.12 85 GLU A CA 1
ATOM 687 C C . GLU A 1 85 ? -14.193 -4.607 8.058 1.00 80.12 85 GLU A C 1
ATOM 689 O O . GLU A 1 85 ? -13.903 -4.957 6.909 1.00 80.12 85 GLU A O 1
ATOM 694 N N . ASP A 1 86 ? -13.427 -3.754 8.745 1.00 80.75 86 ASP A N 1
ATOM 695 C CA . ASP A 1 86 ? -12.223 -3.114 8.197 1.00 80.75 86 ASP A CA 1
ATOM 696 C C . ASP A 1 86 ? -11.110 -4.121 7.827 1.00 80.75 86 ASP A C 1
ATOM 698 O O . ASP A 1 86 ? -10.285 -3.862 6.942 1.00 80.75 86 ASP A O 1
ATOM 702 N N . GLU A 1 87 ? -11.069 -5.295 8.469 1.00 82.88 87 GLU A N 1
ATOM 703 C CA . GLU A 1 87 ? -10.080 -6.346 8.189 1.00 82.88 87 GLU A CA 1
ATOM 704 C C . GLU A 1 87 ? -10.285 -6.965 6.792 1.00 82.88 87 GLU A C 1
ATOM 706 O O . GLU A 1 87 ? -9.305 -7.269 6.097 1.00 82.88 87 GLU A O 1
ATOM 711 N N . GLY A 1 88 ? -11.540 -7.079 6.341 1.00 82.31 88 GLY A N 1
ATOM 712 C CA . GLY A 1 88 ? -11.887 -7.537 4.993 1.00 82.31 88 GLY A CA 1
ATOM 713 C C . GLY A 1 88 ? -11.365 -6.587 3.915 1.00 82.31 88 GLY A C 1
ATOM 714 O O . GLY A 1 88 ? -10.586 -6.994 3.048 1.00 82.31 88 GLY A O 1
ATOM 715 N N . LEU A 1 89 ? -11.694 -5.298 4.039 1.00 80.69 89 LEU A N 1
ATOM 716 C CA . LEU A 1 89 ? -11.245 -4.248 3.116 1.00 80.69 89 LEU A CA 1
ATOM 717 C C . LEU A 1 89 ? -9.714 -4.139 3.074 1.00 80.69 89 LEU A C 1
ATOM 719 O O . LEU A 1 89 ? -9.105 -3.988 2.014 1.00 80.69 89 LEU A O 1
ATOM 723 N N . ARG A 1 90 ? -9.053 -4.278 4.228 1.00 83.19 90 ARG A N 1
ATOM 724 C CA . ARG A 1 90 ? -7.587 -4.283 4.325 1.00 83.19 90 ARG A CA 1
ATOM 725 C C . ARG A 1 90 ? -6.953 -5.445 3.563 1.00 83.19 90 ARG A C 1
ATOM 727 O O . ARG A 1 90 ? -5.927 -5.256 2.906 1.00 83.19 90 ARG A O 1
ATOM 734 N N . SER A 1 91 ? -7.527 -6.640 3.677 1.00 87.81 91 SER A N 1
ATOM 735 C CA . SER A 1 91 ? -7.063 -7.822 2.946 1.00 87.81 91 SER A CA 1
ATOM 736 C C . SER A 1 91 ? -7.139 -7.592 1.435 1.00 87.81 91 SER A C 1
ATOM 738 O O . SER A 1 91 ? -6.176 -7.862 0.715 1.00 87.81 91 SER A O 1
ATOM 740 N N . GLU A 1 92 ? -8.238 -7.005 0.964 1.00 87.75 92 GLU A N 1
ATOM 741 C CA . GLU A 1 92 ? -8.433 -6.663 -0.446 1.00 87.75 92 GLU A CA 1
ATOM 742 C C . GLU A 1 92 ? -7.432 -5.614 -0.937 1.00 87.75 92 GLU A C 1
ATOM 744 O O . GLU A 1 92 ? -6.754 -5.845 -1.941 1.00 87.75 92 GLU A O 1
ATOM 749 N N . TYR A 1 93 ? -7.242 -4.511 -0.205 1.00 86.88 93 TYR A N 1
ATOM 750 C CA . TYR A 1 93 ? -6.250 -3.497 -0.577 1.00 86.88 93 TYR A CA 1
ATOM 751 C C . TYR A 1 93 ? -4.828 -4.060 -0.624 1.00 86.88 93 TYR A C 1
ATOM 753 O O . TYR A 1 93 ? -4.055 -3.718 -1.520 1.00 86.88 93 TYR A O 1
ATOM 761 N N . ARG A 1 94 ? -4.467 -4.952 0.308 1.00 89.12 94 ARG A N 1
ATOM 762 C CA . ARG A 1 94 ? -3.155 -5.621 0.304 1.00 89.12 94 ARG A CA 1
ATOM 763 C C . ARG A 1 94 ? -2.975 -6.517 -0.920 1.00 89.12 94 ARG A C 1
ATOM 765 O O . ARG A 1 94 ? -1.903 -6.481 -1.522 1.00 89.12 94 ARG A O 1
ATOM 772 N N . LYS A 1 95 ? -4.008 -7.269 -1.315 1.00 92.38 95 LYS A N 1
ATOM 773 C CA . LYS A 1 95 ? -3.985 -8.075 -2.548 1.00 92.38 95 LYS A CA 1
ATOM 774 C C . LYS A 1 95 ? -3.810 -7.196 -3.786 1.00 92.38 95 LYS A C 1
ATOM 776 O O . LYS A 1 95 ? -2.894 -7.438 -4.564 1.00 92.38 95 LYS A O 1
ATOM 781 N N . GLN A 1 96 ? -4.602 -6.130 -3.911 1.00 90.62 96 GLN A N 1
ATOM 782 C CA . GLN A 1 96 ? -4.507 -5.191 -5.035 1.00 90.62 96 GLN A CA 1
ATOM 783 C C . GLN A 1 96 ? -3.120 -4.545 -5.139 1.00 90.62 96 GLN A C 1
ATOM 785 O O . GLN A 1 96 ? -2.577 -4.417 -6.234 1.00 90.62 96 GLN A O 1
ATOM 790 N N . ILE A 1 97 ? -2.515 -4.155 -4.011 1.00 91.56 97 ILE A N 1
ATOM 791 C CA . ILE A 1 97 ? -1.147 -3.619 -4.001 1.00 91.56 97 ILE A CA 1
ATOM 792 C C . ILE A 1 97 ? -0.148 -4.677 -4.481 1.00 91.56 97 ILE A C 1
ATOM 794 O O . ILE A 1 97 ? 0.689 -4.361 -5.321 1.00 91.56 97 ILE A O 1
ATOM 798 N N . GLY A 1 98 ? -0.255 -5.924 -4.009 1.00 92.69 98 GLY A N 1
ATOM 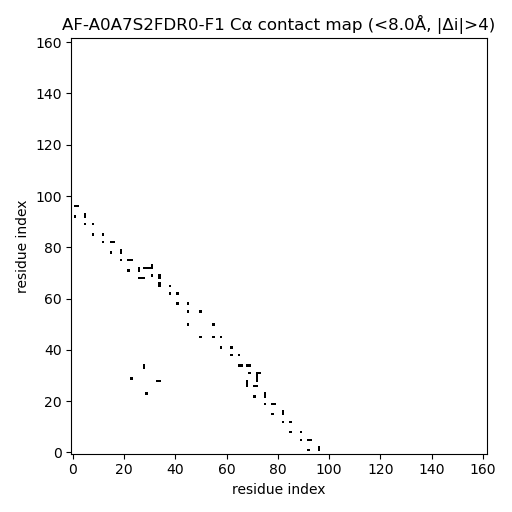799 C CA . GLY A 1 98 ? 0.622 -7.013 -4.451 1.00 92.69 98 GLY A CA 1
ATOM 800 C C . GLY A 1 98 ? 0.520 -7.299 -5.956 1.00 92.69 98 GLY A C 1
ATOM 801 O O . GLY A 1 98 ? 1.534 -7.470 -6.633 1.00 92.69 98 GLY A O 1
ATOM 802 N N . GLU A 1 99 ? -0.691 -7.283 -6.510 1.00 93.44 99 GLU A N 1
ATOM 803 C CA . GLU A 1 99 ? -0.924 -7.430 -7.953 1.00 93.44 99 GLU A CA 1
ATOM 804 C C . GLU A 1 99 ? -0.370 -6.253 -8.769 1.00 93.44 99 GLU A C 1
ATOM 806 O O . GLU A 1 99 ? 0.150 -6.436 -9.868 1.00 93.44 99 GLU A O 1
ATOM 811 N N . LEU A 1 100 ? -0.462 -5.026 -8.252 1.00 93.75 100 LEU A N 1
ATOM 812 C CA . LEU A 1 100 ? 0.130 -3.864 -8.915 1.00 93.75 100 LEU A CA 1
ATOM 813 C C . LEU A 1 100 ? 1.660 -3.899 -8.859 1.00 93.75 100 LEU A C 1
ATOM 815 O O . LEU A 1 100 ? 2.309 -3.542 -9.839 1.00 93.75 100 LEU A O 1
ATOM 819 N N . ASP A 1 101 ? 2.237 -4.351 -7.748 1.00 94.06 101 ASP A N 1
ATOM 820 C CA . ASP A 1 101 ? 3.688 -4.440 -7.578 1.00 94.06 101 ASP A CA 1
ATOM 821 C C . ASP A 1 101 ? 4.323 -5.501 -8.474 1.00 94.06 101 ASP A C 1
ATOM 823 O O . ASP A 1 101 ? 5.377 -5.260 -9.063 1.00 94.06 101 ASP A O 1
ATOM 827 N N . THR A 1 102 ? 3.666 -6.649 -8.633 1.00 95.75 102 THR A N 1
ATOM 828 C CA . THR A 1 102 ? 4.103 -7.687 -9.579 1.00 95.75 102 THR A CA 1
ATOM 829 C C . THR A 1 102 ? 4.118 -7.156 -11.011 1.00 95.75 102 THR A C 1
ATOM 831 O O . THR A 1 102 ? 5.170 -7.184 -11.650 1.00 95.75 102 THR A O 1
ATOM 834 N N . LYS A 1 103 ? 3.021 -6.540 -11.470 1.00 95.25 103 LYS A N 1
ATOM 835 C CA . LYS A 1 103 ? 2.949 -5.896 -12.796 1.00 95.25 103 LYS A CA 1
ATOM 836 C C . LYS A 1 103 ? 4.004 -4.807 -12.981 1.00 95.25 103 LYS A C 1
ATOM 838 O O . LYS A 1 103 ? 4.608 -4.686 -14.043 1.00 95.25 103 LYS A O 1
ATOM 843 N N . LEU A 1 104 ? 4.246 -3.998 -11.953 1.00 95.25 104 LEU A N 1
ATOM 844 C CA . LEU A 1 104 ? 5.233 -2.923 -12.009 1.00 95.25 104 LEU A CA 1
ATOM 845 C C . LEU A 1 104 ? 6.661 -3.469 -12.137 1.00 95.25 104 LEU A C 1
ATOM 847 O O . LEU A 1 104 ? 7.471 -2.896 -12.866 1.00 95.25 104 LEU A O 1
ATOM 851 N N . ASN A 1 105 ? 6.970 -4.579 -11.469 1.00 96.19 105 ASN A N 1
ATOM 852 C CA . ASN A 1 105 ? 8.261 -5.250 -11.607 1.00 96.19 105 ASN A CA 1
ATOM 853 C C . ASN A 1 105 ? 8.440 -5.867 -12.999 1.00 96.19 105 ASN A C 1
ATOM 855 O O . ASN A 1 105 ? 9.518 -5.739 -13.577 1.00 96.19 105 ASN A O 1
ATOM 859 N N . GLU A 1 106 ? 7.392 -6.470 -13.562 1.00 96.62 106 GLU A N 1
ATOM 860 C CA . GLU A 1 106 ? 7.404 -6.990 -14.935 1.00 96.62 106 GLU A CA 1
ATOM 861 C C . GLU A 1 106 ? 7.661 -5.877 -15.959 1.00 96.62 106 GLU A C 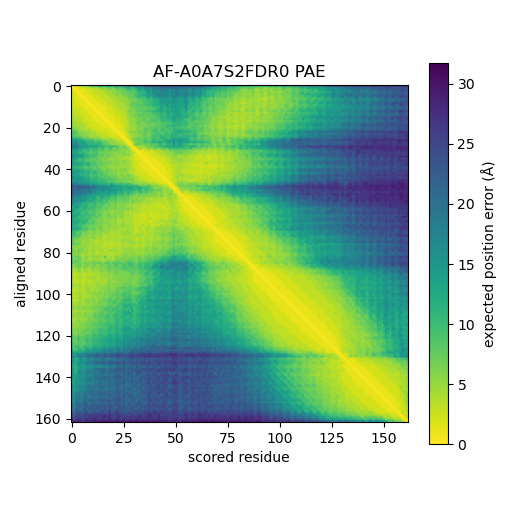1
ATOM 863 O O . GLU A 1 106 ? 8.543 -6.009 -16.806 1.00 96.62 106 GLU A O 1
ATOM 868 N N . ILE A 1 107 ? 6.962 -4.743 -15.841 1.00 96.81 107 ILE A N 1
ATOM 869 C CA . ILE A 1 107 ? 7.156 -3.587 -16.730 1.00 96.81 107 ILE A CA 1
ATOM 870 C C . ILE A 1 107 ? 8.580 -3.036 -16.611 1.00 96.81 107 ILE A C 1
ATOM 872 O O . ILE A 1 107 ? 9.209 -2.748 -17.624 1.00 96.81 107 ILE A O 1
ATOM 876 N N . LYS A 1 108 ? 9.127 -2.925 -15.395 1.00 96.62 108 LYS A N 1
ATOM 877 C CA . LYS A 1 108 ? 10.520 -2.489 -15.196 1.00 96.62 108 LYS A CA 1
ATOM 878 C C . LYS A 1 108 ? 11.528 -3.444 -15.831 1.00 96.62 108 LYS A C 1
ATOM 880 O O . LYS A 1 108 ? 12.529 -2.994 -16.384 1.00 96.62 108 LYS A O 1
ATOM 885 N N . ALA A 1 109 ? 11.285 -4.751 -15.751 1.00 96.88 109 ALA A N 1
ATOM 886 C CA . ALA A 1 109 ? 12.134 -5.738 -16.407 1.00 96.88 109 ALA A CA 1
ATOM 887 C C . ALA A 1 109 ? 12.101 -5.560 -17.935 1.00 96.88 109 ALA A C 1
ATOM 889 O O . ALA A 1 109 ? 13.158 -5.501 -18.562 1.00 96.88 109 ALA A O 1
ATOM 890 N N . GLN A 1 110 ? 10.908 -5.380 -18.511 1.00 96.69 110 GLN A N 1
ATOM 891 C CA . GLN A 1 110 ? 10.738 -5.099 -19.940 1.00 96.69 110 GLN A CA 1
ATOM 892 C C . GLN A 1 110 ? 11.398 -3.779 -20.359 1.00 96.69 110 GLN A C 1
ATOM 894 O O . GLN A 1 110 ? 12.052 -3.725 -21.398 1.00 96.69 110 GLN A O 1
ATOM 899 N N . GLU A 1 111 ? 11.272 -2.722 -19.553 1.00 96.94 111 GLU A N 1
ATOM 900 C CA . GLU A 1 111 ? 11.914 -1.430 -19.808 1.00 96.94 111 GLU A CA 1
ATOM 901 C C . GLU A 1 111 ? 13.440 -1.572 -19.854 1.00 96.94 111 GLU A C 1
ATOM 903 O O . GLU A 1 111 ? 14.083 -1.079 -20.781 1.00 96.94 111 GLU A O 1
ATOM 908 N N . ASN A 1 112 ? 14.028 -2.280 -18.887 1.00 96.94 112 ASN A N 1
ATOM 909 C CA . ASN A 1 112 ? 15.470 -2.519 -18.849 1.00 96.94 112 ASN A CA 1
ATOM 910 C C . ASN A 1 112 ? 15.948 -3.333 -20.057 1.00 96.94 112 ASN A C 1
ATOM 912 O O . ASN A 1 112 ? 16.973 -3.003 -20.653 1.00 96.94 112 ASN A O 1
ATOM 916 N N . GLU A 1 113 ? 15.194 -4.359 -20.457 1.00 97.31 113 GLU A N 1
ATOM 917 C CA . GLU A 1 113 ? 15.504 -5.148 -21.651 1.00 97.31 113 GLU A CA 1
ATOM 918 C C . GLU A 1 113 ? 15.453 -4.286 -22.923 1.00 97.31 113 GLU A C 1
ATOM 920 O O . GLU A 1 113 ? 16.352 -4.345 -23.763 1.00 97.31 113 GLU A O 1
ATOM 925 N N . GLN A 1 114 ? 14.428 -3.442 -23.064 1.00 96.44 114 GLN A N 1
ATOM 926 C CA . GLN A 1 114 ? 14.297 -2.532 -24.203 1.00 96.44 114 GLN A CA 1
ATOM 927 C C . GLN A 1 114 ? 15.405 -1.477 -24.234 1.00 96.44 114 GLN A C 1
ATOM 929 O O . GLN A 1 114 ? 15.932 -1.192 -25.308 1.00 96.44 114 GLN A O 1
ATOM 934 N N . ARG A 1 115 ? 15.798 -0.929 -23.078 1.00 96.88 115 ARG A N 1
ATOM 935 C CA . ARG A 1 115 ? 16.939 -0.007 -22.973 1.00 96.88 115 ARG A CA 1
ATOM 936 C C . ARG A 1 115 ? 18.229 -0.674 -23.440 1.00 96.88 115 ARG A C 1
ATOM 938 O O . ARG A 1 115 ? 18.905 -0.113 -24.293 1.00 96.88 115 ARG A O 1
ATOM 945 N N . SER A 1 116 ? 18.500 -1.899 -22.985 1.00 97.00 116 SER A N 1
ATOM 946 C CA . SER A 1 116 ? 19.666 -2.673 -23.434 1.00 97.00 116 SER A CA 1
ATOM 947 C C . SER A 1 116 ? 19.669 -2.867 -24.953 1.00 97.00 116 SER A C 1
ATOM 949 O O . SER A 1 116 ? 20.680 -2.629 -25.608 1.00 97.00 116 SER A O 1
ATOM 951 N N . LYS A 1 117 ? 18.522 -3.233 -25.543 1.00 96.25 117 LYS A N 1
ATOM 952 C CA . LYS A 1 117 ? 18.388 -3.380 -27.003 1.00 96.25 117 LYS A CA 1
ATOM 953 C C . LYS A 1 117 ? 18.610 -2.060 -27.744 1.00 96.25 117 LYS A C 1
ATOM 955 O O . LYS A 1 117 ? 19.239 -2.054 -28.799 1.00 96.25 117 LYS A O 1
ATOM 960 N N . LEU A 1 118 ? 18.102 -0.945 -27.218 1.00 96.81 118 LEU A N 1
ATOM 961 C CA . LEU A 1 118 ? 18.315 0.377 -27.810 1.00 96.81 118 LEU A CA 1
ATOM 962 C C . LEU A 1 118 ? 19.788 0.785 -27.772 1.00 96.81 118 LEU A C 1
ATOM 964 O O . LEU A 1 118 ? 20.288 1.315 -28.762 1.00 96.81 118 LEU A O 1
ATOM 968 N N . ASP A 1 119 ? 20.480 0.521 -26.667 1.00 96.69 119 ASP A N 1
ATOM 969 C CA . ASP A 1 119 ? 21.903 0.830 -26.529 1.00 96.69 119 ASP A CA 1
ATOM 970 C C . ASP A 1 119 ? 22.756 -0.017 -27.486 1.00 96.69 119 ASP A C 1
ATOM 972 O O . ASP A 1 119 ? 23.651 0.511 -28.150 1.00 96.69 119 ASP A O 1
ATOM 976 N N . GLU A 1 120 ? 22.425 -1.300 -27.660 1.00 96.69 120 GLU A N 1
ATOM 977 C CA . GLU A 1 120 ? 23.067 -2.160 -28.663 1.00 96.69 120 GLU A CA 1
ATOM 978 C C . GLU A 1 120 ? 22.863 -1.652 -30.095 1.00 96.69 120 GLU A C 1
ATOM 980 O O . GLU A 1 120 ? 23.810 -1.618 -30.884 1.00 96.69 120 GLU A O 1
ATOM 985 N N . VAL A 1 121 ? 21.635 -1.262 -30.456 1.00 96.06 121 VAL A N 1
ATOM 986 C CA . VAL A 1 121 ? 21.334 -0.738 -31.798 1.00 96.06 121 VAL A CA 1
ATOM 987 C C . VAL A 1 121 ? 22.075 0.572 -32.041 1.00 96.06 121 VAL A C 1
ATOM 989 O O . VAL A 1 121 ? 22.709 0.714 -33.083 1.00 96.06 121 VAL A O 1
ATOM 992 N N . LYS A 1 122 ? 22.074 1.490 -31.069 1.00 95.56 122 LYS A N 1
ATOM 993 C CA . LYS A 1 122 ? 22.819 2.753 -31.161 1.00 95.56 122 LYS A CA 1
ATOM 994 C C . LYS A 1 122 ? 24.319 2.527 -31.309 1.00 95.56 122 LYS A C 1
ATOM 996 O O . LYS A 1 122 ? 24.955 3.199 -32.112 1.00 95.56 122 LYS A O 1
ATOM 1001 N N . SER A 1 123 ? 24.884 1.572 -30.571 1.00 94.62 123 SER A N 1
ATOM 1002 C CA . SER A 1 123 ? 26.303 1.226 -30.692 1.00 94.62 123 SER A CA 1
ATOM 1003 C C . SER A 1 123 ? 26.637 0.691 -32.089 1.00 94.62 123 SER A C 1
ATOM 1005 O O . SER A 1 123 ? 27.626 1.118 -32.686 1.00 94.62 123 SER A O 1
ATOM 1007 N N . LYS A 1 124 ? 25.786 -0.179 -32.652 1.00 93.12 124 LYS A N 1
ATOM 1008 C CA . LYS A 1 124 ? 25.942 -0.684 -34.027 1.00 93.12 124 LYS A CA 1
ATOM 1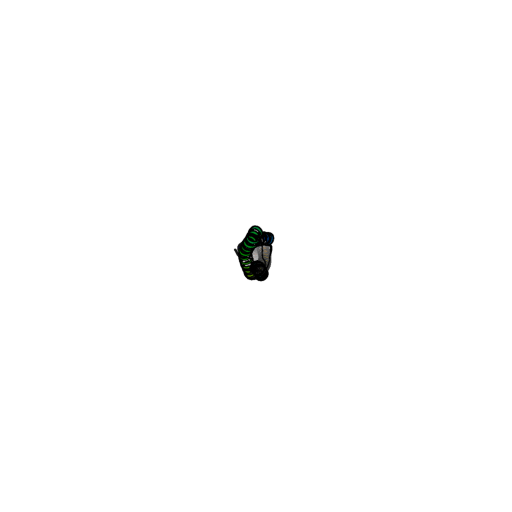009 C C . LYS A 1 124 ? 25.810 0.425 -35.070 1.00 93.12 124 LYS A C 1
ATOM 1011 O O . LYS A 1 124 ? 26.599 0.468 -36.007 1.00 93.12 124 LYS A O 1
ATOM 1016 N N . 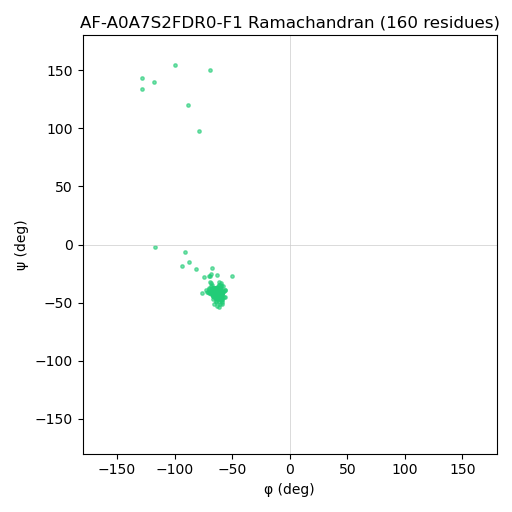GLU A 1 125 ? 24.837 1.317 -34.906 1.00 92.69 125 GLU A N 1
ATOM 1017 C CA . GLU A 1 125 ? 24.634 2.466 -35.791 1.00 92.69 125 GLU A CA 1
ATOM 1018 C C . GLU A 1 125 ? 25.844 3.405 -35.762 1.00 92.69 125 GLU A C 1
ATOM 1020 O O . GLU A 1 125 ? 26.341 3.804 -36.813 1.00 92.69 125 GLU A O 1
ATOM 1025 N N . GLN A 1 126 ? 26.376 3.693 -34.572 1.00 92.75 126 GLN A N 1
ATOM 1026 C CA . GLN A 1 126 ? 27.559 4.531 -34.410 1.00 92.75 126 GLN A CA 1
ATOM 1027 C C . GLN A 1 126 ? 28.802 3.905 -35.056 1.00 92.75 126 GLN A C 1
ATOM 1029 O O . GLN A 1 126 ? 29.544 4.615 -35.732 1.00 92.75 126 GLN A O 1
ATOM 1034 N N . ALA A 1 127 ? 29.009 2.595 -34.894 1.00 88.69 127 ALA A N 1
ATOM 1035 C CA . ALA A 1 127 ? 30.114 1.879 -35.532 1.00 88.69 127 ALA A CA 1
ATOM 1036 C C . ALA A 1 127 ? 29.998 1.892 -37.069 1.00 88.69 127 ALA A C 1
ATOM 1038 O O . ALA A 1 127 ? 30.962 2.188 -37.770 1.00 88.69 127 ALA A O 1
ATOM 1039 N N . ALA A 1 128 ? 28.799 1.655 -37.608 1.00 86.25 128 ALA A N 1
ATOM 1040 C CA . ALA A 1 128 ? 28.570 1.726 -39.050 1.00 86.25 128 ALA A CA 1
ATOM 1041 C C . ALA A 1 128 ? 28.764 3.152 -39.600 1.00 86.25 128 ALA A C 1
ATOM 1043 O O . ALA A 1 128 ? 29.307 3.339 -40.689 1.00 86.25 128 ALA A O 1
ATOM 1044 N N . ALA A 1 129 ? 28.349 4.172 -38.843 1.00 86.31 129 ALA A N 1
ATOM 1045 C CA . ALA A 1 129 ? 28.538 5.568 -39.214 1.00 86.31 129 ALA A CA 1
ATOM 1046 C C . ALA A 1 129 ? 30.016 5.992 -39.190 1.00 86.31 129 ALA A C 1
ATOM 1048 O O . ALA A 1 129 ? 30.410 6.807 -40.023 1.00 86.31 129 ALA A O 1
ATOM 1049 N N . SER A 1 130 ? 30.840 5.445 -38.286 1.00 84.38 130 SER A N 1
ATOM 1050 C CA . SER A 1 130 ? 32.280 5.741 -38.251 1.00 84.38 130 SER A CA 1
ATOM 1051 C C . SER A 1 130 ? 33.061 5.143 -39.421 1.00 84.38 130 SER A C 1
ATOM 1053 O O . SER A 1 130 ? 34.062 5.730 -39.826 1.00 84.38 130 SER A O 1
ATOM 1055 N N . ASP A 1 131 ? 32.589 4.036 -39.995 1.00 82.69 131 ASP A N 1
ATOM 1056 C CA . ASP A 1 131 ? 33.237 3.384 -41.142 1.00 82.69 131 ASP A CA 1
ATOM 1057 C C . ASP A 1 131 ? 32.890 4.056 -42.484 1.00 82.69 131 ASP A C 1
ATOM 1059 O O . ASP A 1 131 ? 33.621 3.937 -43.466 1.00 82.69 131 ASP A O 1
ATOM 1063 N N . MET A 1 132 ? 31.785 4.803 -42.561 1.00 86.12 132 MET A N 1
ATOM 1064 C CA . MET A 1 132 ? 31.352 5.419 -43.821 1.00 86.12 132 MET A CA 1
ATOM 1065 C C . MET A 1 132 ? 32.320 6.468 -44.397 1.00 86.12 132 MET A C 1
ATOM 1067 O O . MET A 1 132 ? 32.537 6.446 -45.611 1.00 86.12 132 MET A O 1
ATOM 1071 N N . PRO A 1 133 ? 32.911 7.386 -43.608 1.00 88.94 133 PRO A N 1
ATOM 1072 C CA . PRO A 1 133 ? 33.874 8.358 -44.123 1.00 88.94 133 PRO A CA 1
ATOM 1073 C C . PRO A 1 133 ? 35.107 7.715 -44.766 1.00 88.94 133 PRO A C 1
ATOM 1075 O O . PRO A 1 133 ? 35.486 8.115 -45.864 1.00 88.94 133 PRO A O 1
ATOM 1078 N N . SER A 1 134 ? 35.692 6.683 -44.145 1.00 89.50 134 SER A N 1
ATOM 1079 C CA . SER A 1 134 ? 36.879 6.014 -44.698 1.00 89.50 134 SER A CA 1
ATOM 1080 C C . SER A 1 134 ? 36.562 5.314 -46.020 1.00 89.50 134 SER A C 1
ATOM 1082 O O . SER A 1 134 ? 37.294 5.480 -46.994 1.00 89.50 134 SER A O 1
ATOM 1084 N N . LEU A 1 135 ? 35.423 4.620 -46.100 1.00 89.56 135 LEU A N 1
ATOM 1085 C CA . LEU A 1 135 ? 34.959 3.979 -47.331 1.00 89.56 135 LEU A CA 1
ATOM 1086 C C . LEU A 1 135 ? 34.678 4.996 -48.446 1.00 89.56 135 LEU A C 1
ATOM 1088 O O . LEU A 1 135 ? 34.932 4.721 -49.621 1.00 89.56 135 LEU A O 1
ATOM 1092 N N . LEU A 1 136 ? 34.156 6.180 -48.109 1.00 91.94 136 LEU A N 1
ATOM 1093 C CA . LEU A 1 136 ? 33.947 7.263 -49.074 1.00 91.94 136 LEU A CA 1
ATOM 1094 C C . LEU A 1 136 ? 35.274 7.834 -49.592 1.00 91.94 136 LEU A C 1
ATOM 1096 O O . LEU A 1 136 ? 35.384 8.094 -50.796 1.00 91.94 136 LEU A O 1
ATOM 1100 N N . ASP A 1 137 ? 36.272 7.984 -48.723 1.00 93.69 137 ASP A N 1
ATOM 1101 C CA . ASP A 1 137 ? 37.613 8.443 -49.091 1.00 93.69 137 ASP A CA 1
ATOM 1102 C C . ASP A 1 137 ? 38.330 7.421 -49.982 1.00 93.69 137 ASP A C 1
ATOM 1104 O O . ASP A 1 137 ? 38.855 7.775 -51.040 1.00 93.69 137 ASP A O 1
ATOM 1108 N N . GLU A 1 138 ? 38.302 6.139 -49.609 1.00 92.62 138 GLU A N 1
ATOM 1109 C CA . GLU A 1 138 ? 38.846 5.039 -50.414 1.00 92.62 138 GLU A CA 1
ATOM 1110 C C . GLU A 1 138 ? 38.175 4.966 -51.787 1.00 92.62 138 GLU A C 1
ATOM 1112 O O . GLU A 1 138 ? 38.853 4.895 -52.815 1.00 92.62 138 GLU A O 1
ATOM 1117 N N . ARG A 1 139 ? 36.840 5.068 -51.833 1.00 94.00 139 ARG A N 1
ATOM 1118 C CA . ARG A 1 139 ? 36.091 5.103 -53.094 1.00 94.00 139 ARG A CA 1
ATOM 1119 C C . ARG A 1 139 ? 36.522 6.275 -53.972 1.00 94.00 139 ARG A C 1
ATOM 1121 O O . ARG A 1 139 ? 36.624 6.109 -55.187 1.00 94.00 139 ARG A O 1
ATOM 1128 N N . SER A 1 140 ? 36.731 7.450 -53.384 1.00 94.31 140 SER A N 1
ATOM 1129 C CA . SER A 1 140 ? 37.118 8.656 -54.124 1.00 94.31 140 SER A CA 1
ATOM 1130 C C . SER A 1 140 ? 38.518 8.509 -54.724 1.00 94.31 140 SER A C 1
ATOM 1132 O O . SER A 1 140 ? 38.682 8.739 -55.921 1.00 94.31 140 SER A O 1
ATOM 1134 N N . LYS A 1 141 ? 39.484 7.991 -53.952 1.00 95.56 141 LYS A N 1
ATOM 1135 C CA . LYS A 1 141 ? 40.841 7.678 -54.437 1.00 95.56 141 LYS A CA 1
ATOM 1136 C C . LYS A 1 141 ? 40.828 6.667 -55.584 1.00 95.56 141 LYS A C 1
ATOM 1138 O O . LYS A 1 141 ? 41.380 6.930 -56.649 1.00 95.56 141 LYS A O 1
ATOM 1143 N N . LEU A 1 142 ? 40.117 5.549 -55.420 1.00 94.38 142 LEU A N 1
ATOM 1144 C CA . LEU A 1 142 ? 39.991 4.532 -56.471 1.00 94.38 142 LEU A CA 1
ATOM 1145 C C . LEU A 1 142 ? 39.324 5.089 -57.739 1.00 94.38 142 LEU A C 1
ATOM 1147 O O . LEU A 1 142 ? 39.662 4.696 -58.856 1.00 94.38 142 LEU A O 1
ATOM 1151 N N . GLN A 1 143 ? 38.369 6.014 -57.600 1.00 95.00 143 GLN A N 1
ATOM 1152 C CA . GLN A 1 143 ? 37.765 6.683 -58.752 1.00 95.00 143 GLN A CA 1
ATOM 1153 C C . GLN A 1 143 ? 38.748 7.590 -59.492 1.00 95.00 143 GLN A C 1
ATOM 1155 O O . GLN A 1 143 ? 38.711 7.614 -60.724 1.00 95.00 143 GLN A O 1
ATOM 1160 N N . GLU A 1 144 ? 39.604 8.320 -58.779 1.00 95.88 144 GLU A N 1
ATOM 1161 C CA . GLU A 1 144 ? 40.656 9.145 -59.380 1.00 95.88 144 GLU A CA 1
ATOM 1162 C C . GLU A 1 144 ? 41.674 8.284 -60.135 1.00 95.88 144 GLU A C 1
ATOM 1164 O O . GLU A 1 144 ? 41.944 8.552 -61.307 1.00 95.88 144 GLU A O 1
ATOM 1169 N N . GLU A 1 145 ? 42.140 7.189 -59.531 1.00 95.31 145 GLU A N 1
ATOM 1170 C CA . GLU A 1 145 ? 43.049 6.232 -60.175 1.00 95.31 145 GLU A CA 1
ATOM 1171 C C . GLU A 1 145 ? 42.433 5.615 -61.439 1.00 95.31 145 GLU A C 1
ATOM 1173 O O . GLU A 1 145 ? 43.066 5.568 -62.496 1.00 95.31 145 GLU A O 1
ATOM 1178 N N . MET A 1 146 ? 41.162 5.200 -61.376 1.00 94.25 146 MET A N 1
ATOM 1179 C CA . MET A 1 146 ? 40.446 4.686 -62.547 1.00 94.25 146 MET A CA 1
ATOM 1180 C C . MET A 1 146 ? 40.311 5.728 -63.661 1.00 94.25 146 MET A C 1
ATOM 1182 O O . MET A 1 146 ? 40.347 5.364 -64.838 1.00 94.25 146 MET A O 1
ATOM 1186 N N . ARG A 1 147 ? 40.092 7.005 -63.320 1.00 95.44 147 ARG A N 1
ATOM 1187 C CA . ARG A 1 147 ? 40.020 8.089 -64.311 1.00 95.44 147 ARG A CA 1
ATOM 1188 C C . ARG A 1 147 ? 41.378 8.286 -64.973 1.00 95.44 147 ARG A C 1
ATOM 1190 O O . ARG A 1 147 ? 41.446 8.188 -66.194 1.00 95.44 147 ARG A O 1
ATOM 1197 N N . ALA A 1 148 ? 42.439 8.422 -64.181 1.00 95.38 148 ALA A N 1
ATOM 1198 C CA . ALA A 1 148 ? 43.803 8.572 -64.680 1.00 95.38 148 ALA A CA 1
ATOM 1199 C C . ALA A 1 148 ? 44.211 7.411 -65.604 1.00 95.38 148 ALA A C 1
ATOM 1201 O O . ALA A 1 148 ? 44.714 7.635 -66.703 1.00 95.38 148 ALA A O 1
ATOM 1202 N N . ALA A 1 149 ? 43.918 6.165 -65.216 1.00 94.38 149 ALA A N 1
ATOM 1203 C CA . ALA A 1 149 ? 44.202 4.993 -66.042 1.00 94.38 149 ALA A CA 1
ATOM 1204 C C . ALA A 1 149 ? 43.422 5.001 -67.370 1.00 94.38 149 ALA A C 1
ATOM 1206 O O . ALA A 1 149 ? 43.964 4.648 -68.419 1.00 94.38 149 ALA A O 1
ATOM 1207 N N . ARG A 1 150 ? 42.145 5.410 -67.354 1.00 94.56 150 ARG A N 1
ATOM 1208 C CA . ARG A 1 150 ? 41.330 5.522 -68.577 1.00 94.56 150 ARG A CA 1
ATOM 1209 C C . ARG A 1 150 ? 41.828 6.626 -69.502 1.00 94.56 150 ARG A C 1
ATOM 1211 O O . ARG A 1 150 ? 41.832 6.414 -70.715 1.00 94.56 150 ARG A O 1
ATOM 1218 N N . ASP A 1 151 ? 42.236 7.760 -68.946 1.00 94.19 151 ASP A N 1
ATOM 1219 C CA . ASP A 1 151 ? 42.775 8.879 -69.714 1.00 94.19 151 ASP A CA 1
ATOM 1220 C C . ASP A 1 151 ? 44.112 8.496 -70.360 1.00 94.19 151 ASP A C 1
ATOM 1222 O O . ASP A 1 151 ? 44.248 8.639 -71.574 1.00 94.19 151 ASP A O 1
ATOM 1226 N N . ALA A 1 152 ? 45.017 7.842 -69.624 1.00 93.44 152 ALA A N 1
ATOM 1227 C CA . ALA A 1 152 ? 46.268 7.312 -70.176 1.00 93.44 152 ALA A CA 1
ATOM 1228 C C . ALA A 1 152 ? 46.031 6.303 -71.319 1.00 93.44 152 ALA A C 1
ATOM 1230 O O . ALA A 1 152 ? 46.671 6.362 -72.369 1.00 93.44 152 ALA A O 1
ATOM 1231 N N . VAL A 1 153 ? 45.060 5.391 -71.170 1.00 92.81 153 VAL A N 1
ATOM 1232 C CA . VAL A 1 153 ? 44.676 4.465 -72.253 1.00 92.81 153 VAL A CA 1
ATOM 1233 C C . VAL A 1 153 ? 44.120 5.217 -73.466 1.00 92.81 153 VAL A C 1
ATOM 1235 O O . VAL A 1 153 ? 44.369 4.817 -74.606 1.00 92.81 153 VAL A O 1
ATOM 1238 N N . ARG A 1 154 ? 43.341 6.283 -73.251 1.00 92.94 154 ARG A N 1
ATOM 1239 C CA . ARG A 1 154 ? 42.796 7.110 -74.334 1.00 92.94 154 ARG A CA 1
ATOM 1240 C C . ARG A 1 154 ? 43.909 7.851 -75.075 1.00 92.94 154 ARG A C 1
ATOM 1242 O O . ARG A 1 154 ? 43.860 7.871 -76.303 1.00 92.94 154 ARG A O 1
ATOM 1249 N N . GLU A 1 155 ? 44.887 8.404 -74.364 1.00 92.25 155 GLU A N 1
ATOM 1250 C CA . GLU A 1 155 ? 46.056 9.071 -74.946 1.00 92.25 155 GLU A CA 1
ATOM 1251 C C . GLU A 1 155 ? 46.886 8.103 -75.791 1.00 92.25 155 GLU A C 1
ATOM 1253 O O . GLU A 1 155 ? 47.032 8.336 -76.988 1.00 92.25 155 GLU A O 1
ATOM 1258 N N . LEU A 1 156 ? 47.294 6.955 -75.235 1.00 91.19 156 LEU A N 1
ATOM 1259 C CA . LEU A 1 156 ? 48.064 5.932 -75.961 1.00 91.19 156 LEU A CA 1
ATOM 1260 C C . LEU A 1 156 ? 47.345 5.440 -77.228 1.00 91.19 156 LEU A C 1
ATOM 1262 O O . LEU A 1 156 ? 47.953 5.245 -78.280 1.00 91.19 156 LEU A O 1
ATOM 1266 N N . ARG A 1 157 ? 46.021 5.253 -77.161 1.00 90.00 157 ARG A N 1
ATOM 1267 C CA . ARG A 1 157 ? 45.212 4.895 -78.340 1.00 90.00 157 ARG A CA 1
ATOM 1268 C C . ARG A 1 157 ? 45.104 6.035 -79.350 1.00 90.00 157 ARG A C 1
ATOM 1270 O O . ARG A 1 157 ? 44.942 5.762 -80.537 1.00 90.00 157 ARG A O 1
ATOM 1277 N N . GLY A 1 158 ? 45.112 7.283 -78.889 1.00 89.81 158 GLY A N 1
ATOM 1278 C CA . GLY A 1 158 ? 45.118 8.470 -79.737 1.00 89.81 158 GLY A CA 1
ATOM 1279 C C . GLY A 1 158 ? 46.445 8.636 -80.472 1.00 89.81 158 GLY A C 1
ATOM 1280 O O . GLY A 1 158 ? 46.437 8.919 -81.666 1.00 89.81 158 GLY A O 1
ATOM 1281 N N . GLU A 1 159 ? 47.561 8.391 -79.787 1.00 84.25 159 GLU A N 1
ATOM 1282 C CA . GLU A 1 159 ? 48.904 8.371 -80.373 1.00 84.25 159 GLU A CA 1
ATOM 1283 C C . GLU A 1 159 ? 49.054 7.256 -81.409 1.00 84.25 159 GLU A C 1
ATOM 1285 O O . GLU A 1 159 ? 49.524 7.519 -82.506 1.00 84.25 159 GLU A O 1
ATOM 1290 N N . PHE A 1 160 ? 48.574 6.042 -81.118 1.00 81.50 160 PHE A N 1
ATOM 1291 C CA . PHE A 1 160 ? 48.635 4.913 -82.056 1.00 81.50 160 PHE A CA 1
ATOM 1292 C C . PHE A 1 160 ? 47.752 5.083 -83.309 1.00 81.50 160 PHE A C 1
ATOM 1294 O O . PHE A 1 160 ? 47.940 4.389 -84.303 1.00 81.50 160 PHE A O 1
ATOM 1301 N N . LYS A 1 161 ? 46.739 5.959 -83.257 1.00 73.25 161 LYS A N 1
ATOM 1302 C CA . LYS A 1 161 ? 45.842 6.250 -84.390 1.00 73.25 161 LYS A CA 1
ATOM 1303 C C . LYS A 1 161 ? 46.314 7.414 -85.272 1.00 73.25 161 LYS A C 1
ATOM 1305 O O . LYS A 1 161 ? 45.652 7.672 -86.278 1.00 73.25 161 LYS A O 1
ATOM 1310 N N . LYS A 1 162 ? 47.375 8.128 -84.883 1.00 54.34 162 LYS A N 1
ATOM 1311 C CA . LYS A 1 162 ? 48.072 9.105 -85.734 1.00 54.34 162 LYS A CA 1
ATOM 1312 C C . LYS A 1 162 ? 49.127 8.403 -86.578 1.00 54.34 162 LYS A C 1
ATOM 1314 O O . LYS A 1 162 ? 49.322 8.874 -87.717 1.00 54.34 162 LYS A O 1
#

InterPro domains:
  IPR039604 Nuclear segregation protein Bfr1 [PTHR31027] (2-162)

Organism: NCBI:txid41880

pLDDT: mean 87.6, std 6.51, range [54.34, 97.31]

Mean predicted aligned error: 11.98 Å

Radius of gyration: 46.96 Å; Cα contacts (8 Å, |Δi|>4): 45; chains: 1; bounding box: 86×21×142 Å

Foldseek 3Di:
DLVVVLVVLVVVLVVLVVVLVVLVVVAPDLDLVVLVVVLVVLVVCLVPDDDDPVVNVVSVVVNVVSVVSSVSSVVSVVSVVVSVVSVVVSVVSVVVVVVVVVVVVVVVVVVVVVVVVVVVVVVVVVVVVVVVVVVVVVVVVVVVVVVVVVVVVVVVVVVVVD

Solvent-accessible surface area (backbone atoms only — not comparable to full-atom values): 8895 Å² total; per-residue (Å²): 108,70,69,60,50,51,52,50,54,50,52,53,49,49,52,51,47,53,50,47,51,56,51,57,73,72,44,94,59,90,46,59,70,58,49,55,52,50,43,53,51,53,53,51,47,61,75,76,47,97,65,54,78,69,55,50,52,50,54,53,50,49,43,52,52,45,54,55,49,40,56,54,39,50,55,48,49,56,52,51,53,53,55,55,57,51,50,56,57,50,52,51,53,53,50,53,50,53,56,50,51,51,52,52,51,52,50,51,52,52,49,53,53,51,49,54,52,50,52,52,51,50,52,52,51,52,55,55,58,65,51,47,61,57,54,53,52,52,51,50,53,55,49,51,52,53,48,54,54,51,49,52,53,50,50,55,54,51,61,74,71,107

Nearest PDB structures (foldseek):
  4ilo-assembly1_A  TM=6.998E-01  e=4.187E-01  Chlamydia trachomatis L2/434/Bu
  3na7-assembly1_A  TM=6.802E-01  e=7.210E-01  Helicobacter pylori NCTC 11638
  7rit-assembly1_B  TM=3.212E-01  e=1.783E+00  Acinetobacter baumannii

Sequence (162 aa):
AIRAQLTAVENAREALREEAKSFKQKLSFVNVKQIDSEIASIESHIAHSTLSLVEEKKLVNQIKELRNSRDYVKEYNERLDKMNEDEGLRSEYRKQIGELDTKLNEIKAQENEQRSKLDEVKSKEQAAASDMPSLLDERSKLQEEMRAARDAVRELRGEFKK

Secondary structure (DSSP, 8-state):
-HHHHHHHHHHHHHHHHHHHHHHHHH-S-S-HHHHHHHHHHHHHHHHHS---HHHHHHHHHHHHHHHHHHHHHHHHHHHHHHHHHHHHHHHHHHHHHHHHHHHHHHHHHHHHHHHHHHHHHHHHHHHHHHHHHHHHHHHHHHHHHHHHHHHHHHHHHHHHT-